Protein AF-A0AAV2CUD6-F1 (afdb_monomer_lite)

Foldseek 3Di:
DPDDPPCLPVLQVVCVVVVQPDSVCSVVVVVCVPPVDLQVDAEDEDRVLVVSQVRYDPPHEHEYEDCDDDDDDPSYDYDNDDPVDPCVVVVVCVVVVHD

Organism: NCBI:txid586398

Structure (mmCIF, N/CA/C/O backbone):
data_AF-A0AAV2CUD6-F1
#
_entry.id   AF-A0AAV2CUD6-F1
#
loop_
_atom_site.group_PDB
_atom_site.id
_atom_site.type_symbol
_atom_site.label_atom_id
_atom_site.label_alt_id
_atom_site.label_comp_id
_atom_site.label_asym_id
_atom_site.label_entity_id
_atom_site.label_seq_id
_atom_site.pdbx_PDB_ins_code
_atom_site.Cartn_x
_atom_site.C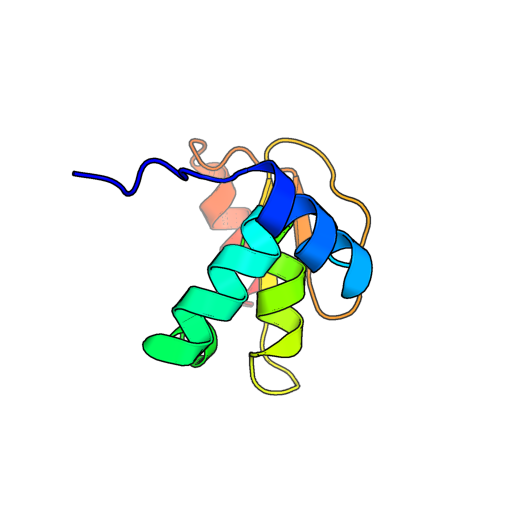artn_y
_atom_site.Cartn_z
_atom_site.occupancy
_atom_site.B_iso_or_equiv
_atom_site.auth_seq_id
_atom_site.auth_comp_id
_atom_site.auth_asym_id
_atom_site.auth_atom_id
_atom_site.pdbx_PDB_model_num
ATOM 1 N N . MET A 1 1 ? 20.479 3.981 9.009 1.00 35.69 1 MET A N 1
ATOM 2 C CA . MET A 1 1 ? 21.080 3.709 7.685 1.00 35.69 1 MET A CA 1
ATOM 3 C C . MET A 1 1 ? 20.024 3.056 6.799 1.00 35.69 1 MET A C 1
ATOM 5 O O . MET A 1 1 ? 19.880 1.843 6.792 1.00 35.69 1 MET A O 1
ATOM 9 N N . ILE A 1 2 ? 19.188 3.879 6.161 1.00 40.97 2 ILE A N 1
ATOM 10 C CA . ILE A 1 2 ? 18.116 3.430 5.262 1.00 40.97 2 ILE A CA 1
ATOM 11 C C . ILE A 1 2 ? 18.783 3.024 3.945 1.00 40.97 2 ILE A C 1
ATOM 13 O O . ILE A 1 2 ? 19.616 3.767 3.432 1.00 40.97 2 ILE A O 1
ATOM 17 N N . PHE A 1 3 ? 18.465 1.829 3.443 1.00 46.25 3 PHE A N 1
ATOM 18 C CA . PHE A 1 3 ? 18.995 1.264 2.202 1.00 46.25 3 PHE A CA 1
ATOM 19 C C . PHE A 1 3 ? 18.889 2.265 1.038 1.00 46.25 3 PHE A C 1
ATOM 21 O O . PHE A 1 3 ? 17.818 2.451 0.459 1.00 46.25 3 PHE A O 1
ATOM 28 N N . LEU A 1 4 ? 20.015 2.880 0.671 1.00 51.34 4 LEU A N 1
ATOM 29 C CA . LEU A 1 4 ? 20.167 3.550 -0.614 1.00 51.34 4 LEU A CA 1
ATOM 30 C C . LEU A 1 4 ? 20.111 2.476 -1.702 1.00 51.34 4 LEU A C 1
ATOM 32 O O . LEU A 1 4 ? 20.970 1.600 -1.801 1.00 51.34 4 LEU A O 1
ATOM 36 N N . ASP A 1 5 ? 19.035 2.532 -2.474 1.00 57.66 5 ASP A N 1
ATOM 37 C CA . ASP A 1 5 ? 18.752 1.683 -3.619 1.00 57.66 5 ASP A CA 1
ATOM 38 C C . ASP A 1 5 ? 19.862 1.822 -4.672 1.00 57.66 5 ASP A C 1
ATOM 40 O O . ASP A 1 5 ? 19.861 2.765 -5.460 1.00 57.66 5 ASP A O 1
ATOM 44 N N . LYS A 1 6 ? 20.835 0.903 -4.676 1.00 61.69 6 LYS A N 1
ATOM 45 C CA . LYS A 1 6 ? 21.976 0.954 -5.606 1.00 61.69 6 LYS A CA 1
ATOM 46 C C . LYS A 1 6 ? 21.584 0.720 -7.076 1.00 61.69 6 LYS A C 1
ATOM 48 O O . LYS A 1 6 ? 22.400 0.993 -7.949 1.00 61.69 6 LYS A O 1
ATOM 53 N N . HIS A 1 7 ? 20.358 0.262 -7.381 1.00 67.38 7 HIS A N 1
ATOM 54 C CA . HIS A 1 7 ? 19.932 -0.055 -8.756 1.00 67.38 7 HIS A CA 1
ATOM 55 C C . HIS A 1 7 ? 18.450 0.276 -9.037 1.00 67.38 7 HIS A C 1
ATOM 57 O O . HIS A 1 7 ? 17.654 -0.620 -9.334 1.00 67.38 7 HIS A O 1
ATOM 63 N N . PRO A 1 8 ? 18.069 1.566 -9.061 1.00 66.31 8 PRO A N 1
ATOM 64 C CA . PRO A 1 8 ? 16.682 1.994 -9.270 1.00 66.31 8 PRO A CA 1
ATOM 65 C C . PRO A 1 8 ? 16.068 1.525 -10.601 1.00 66.31 8 PRO A C 1
ATOM 67 O O . PRO A 1 8 ? 14.852 1.344 -10.681 1.00 66.31 8 PRO A O 1
ATOM 70 N N 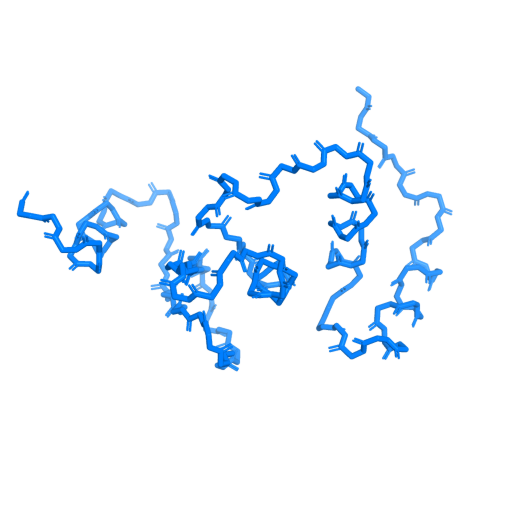. LYS A 1 9 ? 16.892 1.320 -11.640 1.00 77.56 9 LYS A N 1
ATOM 71 C CA . LYS A 1 9 ? 16.456 0.835 -12.962 1.00 77.56 9 LYS A CA 1
ATOM 72 C C . LYS A 1 9 ? 16.006 -0.629 -12.931 1.00 77.56 9 LYS A C 1
ATOM 74 O O . LYS A 1 9 ? 15.027 -0.978 -13.578 1.00 77.56 9 LYS A O 1
ATOM 79 N N . LYS A 1 10 ? 16.670 -1.471 -12.130 1.00 84.12 10 LYS A N 1
ATOM 80 C CA . LYS A 1 10 ? 16.352 -2.903 -12.023 1.00 84.12 10 LYS A CA 1
ATOM 81 C C . LYS A 1 10 ? 14.939 -3.118 -11.482 1.00 84.12 10 LYS A C 1
ATOM 83 O O . LYS A 1 10 ? 14.162 -3.867 -12.058 1.00 84.12 10 LYS A O 1
ATOM 88 N N . TYR A 1 11 ? 14.588 -2.421 -10.403 1.00 83.19 11 TYR A N 1
ATOM 89 C CA . TYR A 1 11 ? 13.266 -2.551 -9.785 1.00 83.19 11 TYR A CA 1
ATOM 90 C C . TYR A 1 11 ? 12.149 -1.903 -10.594 1.00 83.19 11 TYR A C 1
ATOM 92 O O . TYR A 1 11 ? 10.997 -2.298 -10.460 1.00 83.19 11 TYR A O 1
ATOM 100 N N . TYR A 1 12 ? 12.478 -0.922 -11.434 1.00 85.31 12 TYR A N 1
ATOM 101 C CA . TYR A 1 12 ? 11.524 -0.387 -12.395 1.00 85.31 12 TYR A CA 1
ATOM 102 C C . TYR A 1 12 ? 11.158 -1.427 -13.464 1.00 85.31 12 TYR A C 1
ATOM 104 O O . TYR A 1 12 ? 9.972 -1.631 -13.702 1.00 85.31 12 TYR A O 1
ATOM 112 N N . HIS A 1 13 ? 12.143 -2.122 -14.050 1.00 88.81 13 HIS A N 1
ATOM 113 C CA . HIS A 1 13 ? 11.875 -3.183 -15.031 1.00 88.81 13 HIS A CA 1
ATOM 114 C C . HIS A 1 13 ? 11.100 -4.348 -14.416 1.00 88.81 13 HIS A C 1
ATOM 116 O O . HIS A 1 13 ? 10.063 -4.715 -14.948 1.00 88.81 13 HIS A O 1
ATOM 122 N N . LEU A 1 14 ? 11.515 -4.833 -13.242 1.00 89.00 14 LEU A N 1
ATOM 123 C CA . LEU A 1 14 ? 10.798 -5.909 -12.548 1.00 89.00 14 LEU A CA 1
ATOM 124 C C . LEU A 1 14 ? 9.358 -5.509 -12.194 1.00 89.00 14 LEU A C 1
ATOM 126 O O . LEU A 1 14 ? 8.437 -6.298 -12.353 1.00 89.00 14 LEU A O 1
ATOM 130 N N . ALA A 1 15 ? 9.126 -4.267 -11.757 1.00 89.31 15 ALA A N 1
ATOM 131 C CA . ALA A 1 15 ? 7.765 -3.793 -11.522 1.00 89.31 15 ALA A CA 1
ATOM 132 C C . ALA A 1 15 ? 6.928 -3.783 -12.809 1.00 89.31 15 ALA A C 1
ATOM 134 O O . ALA A 1 15 ? 5.783 -4.213 -12.781 1.00 89.31 15 ALA A O 1
ATOM 135 N N . LYS A 1 16 ? 7.501 -3.326 -13.928 1.00 88.75 16 LYS A N 1
ATOM 136 C CA . LYS A 1 16 ? 6.837 -3.313 -15.237 1.00 88.75 16 LYS A CA 1
ATOM 137 C C . LYS A 1 16 ? 6.517 -4.718 -15.752 1.00 88.75 16 LYS A C 1
ATOM 139 O O . LYS A 1 16 ? 5.415 -4.918 -16.234 1.00 88.75 16 LYS A O 1
ATOM 144 N N . GLU A 1 17 ? 7.445 -5.665 -15.629 1.00 92.81 17 GLU A N 1
ATOM 145 C CA . GLU A 1 17 ? 7.258 -7.070 -16.032 1.00 92.81 17 GLU A CA 1
ATOM 146 C C . GLU A 1 17 ? 6.126 -7.765 -15.262 1.00 92.81 17 GLU A C 1
ATOM 148 O O . GLU A 1 17 ? 5.488 -8.671 -15.786 1.00 92.81 17 GLU A O 1
ATOM 153 N N . HIS A 1 18 ? 5.866 -7.323 -14.031 1.00 88.44 18 HIS A N 1
ATOM 154 C CA . HIS A 1 18 ? 4.804 -7.836 -13.165 1.00 88.44 18 HIS A CA 1
ATOM 155 C C . HIS A 1 18 ? 3.565 -6.920 -13.102 1.00 88.44 18 HIS A C 1
ATOM 157 O O . HIS A 1 18 ? 2.763 -7.046 -12.181 1.00 88.44 18 HIS A O 1
ATOM 163 N N . ASP A 1 19 ? 3.416 -5.969 -14.034 1.00 89.75 19 ASP A N 1
ATOM 164 C CA . ASP A 1 19 ? 2.284 -5.028 -14.108 1.00 89.75 19 ASP A CA 1
ATOM 165 C C . ASP A 1 19 ? 2.032 -4.190 -12.831 1.00 89.75 19 ASP A C 1
ATOM 167 O O . ASP A 1 19 ? 0.932 -3.692 -12.547 1.00 89.75 19 ASP A O 1
ATOM 171 N N . TYR A 1 20 ? 3.088 -3.943 -12.057 1.00 90.88 20 TYR A N 1
ATOM 172 C CA . TYR A 1 20 ? 3.042 -3.030 -10.926 1.00 90.88 20 TYR A CA 1
ATOM 173 C C . TYR A 1 20 ? 3.183 -1.571 -11.372 1.00 90.88 20 TYR A C 1
ATOM 175 O O . TYR A 1 20 ? 4.078 -1.188 -12.128 1.00 90.88 20 TYR A O 1
ATOM 183 N N . ARG A 1 21 ? 2.341 -0.702 -10.800 1.00 88.56 21 ARG A N 1
ATOM 184 C CA . ARG A 1 21 ? 2.303 0.745 -11.074 1.00 88.56 21 ARG A CA 1
ATOM 185 C C . ARG A 1 21 ? 3.558 1.479 -10.598 1.00 88.56 21 ARG A C 1
ATOM 187 O O . ARG A 1 21 ? 3.779 2.621 -10.992 1.00 88.56 21 ARG A O 1
ATOM 194 N N . SER A 1 22 ? 4.378 0.869 -9.735 1.00 88.81 22 SER A N 1
ATOM 195 C CA . SER A 1 22 ? 5.588 1.502 -9.206 1.00 88.81 22 SER A CA 1
ATOM 196 C C . SER A 1 22 ? 6.697 0.505 -8.864 1.00 88.81 22 SER A C 1
ATOM 198 O O . SER A 1 22 ? 6.447 -0.604 -8.397 1.00 88.81 22 SER A O 1
ATOM 200 N N . ARG A 1 23 ? 7.956 0.954 -8.943 1.00 88.69 23 ARG A N 1
ATOM 201 C CA . ARG A 1 23 ? 9.119 0.208 -8.416 1.00 88.69 23 ARG A CA 1
ATOM 202 C C . ARG A 1 23 ? 9.051 -0.048 -6.904 1.00 88.69 23 ARG A C 1
ATOM 204 O O . ARG A 1 23 ? 9.710 -0.952 -6.399 1.00 88.69 23 ARG A O 1
ATOM 211 N N . ALA A 1 24 ? 8.296 0.773 -6.168 1.00 88.62 24 ALA A N 1
ATOM 212 C CA . ALA A 1 24 ? 8.135 0.623 -4.726 1.00 88.62 24 ALA A CA 1
ATOM 213 C C . ALA A 1 24 ? 7.290 -0.613 -4.383 1.00 88.62 24 ALA A C 1
ATOM 215 O O . ALA A 1 24 ? 7.543 -1.240 -3.358 1.00 88.62 24 ALA A O 1
ATOM 216 N N . SER A 1 25 ? 6.360 -0.993 -5.264 1.00 90.25 25 SER A N 1
ATOM 217 C CA . SER A 1 25 ? 5.578 -2.229 -5.174 1.00 90.25 25 SER A CA 1
ATOM 218 C C . SER A 1 25 ? 6.501 -3.446 -5.166 1.00 90.25 25 SER A C 1
ATOM 220 O O . SER A 1 25 ? 6.440 -4.266 -4.257 1.00 90.25 25 SER A O 1
ATOM 222 N N . TRP A 1 26 ? 7.458 -3.510 -6.096 1.00 89.50 26 TRP A N 1
ATOM 223 C CA . TRP A 1 26 ? 8.397 -4.631 -6.153 1.00 89.50 26 TRP A CA 1
ATOM 224 C C . TRP A 1 26 ? 9.259 -4.759 -4.890 1.00 89.50 26 TRP A C 1
ATOM 226 O O . TRP A 1 26 ? 9.460 -5.853 -4.367 1.00 89.50 26 TRP A O 1
ATOM 236 N N . LYS A 1 27 ? 9.725 -3.634 -4.337 1.00 87.12 27 LYS A N 1
ATOM 237 C CA . LYS A 1 27 ? 10.446 -3.645 -3.054 1.00 87.12 27 LYS A CA 1
ATOM 238 C C . LYS A 1 27 ? 9.578 -4.182 -1.920 1.00 87.12 27 LYS A C 1
ATOM 240 O O . LYS A 1 27 ? 10.078 -4.916 -1.072 1.00 87.12 27 LYS A O 1
ATOM 245 N N . LEU A 1 28 ? 8.292 -3.837 -1.908 1.00 89.12 28 LEU A N 1
ATOM 246 C CA . LEU A 1 28 ? 7.357 -4.338 -0.908 1.00 89.12 28 LEU A CA 1
ATOM 247 C C . LEU A 1 28 ? 7.136 -5.851 -1.048 1.00 89.12 28 LEU A C 1
ATOM 249 O O . LEU A 1 28 ? 7.165 -6.547 -0.039 1.00 89.12 28 LEU A O 1
ATOM 253 N N . VAL A 1 29 ? 7.024 -6.371 -2.277 1.00 89.56 29 VAL A N 1
ATOM 254 C CA . VAL A 1 29 ? 6.987 -7.823 -2.545 1.00 89.56 29 VAL A CA 1
ATOM 255 C C . VAL A 1 29 ? 8.228 -8.510 -1.971 1.00 89.56 29 VAL A C 1
ATOM 257 O O . VAL A 1 29 ? 8.112 -9.528 -1.291 1.00 89.56 29 VAL A O 1
ATOM 260 N N . GLN A 1 30 ? 9.418 -7.942 -2.192 1.00 89.81 30 GLN A N 1
ATOM 261 C CA . GLN A 1 30 ? 10.663 -8.492 -1.651 1.00 89.81 30 GLN A CA 1
ATOM 262 C C . GLN A 1 30 ? 10.678 -8.483 -0.116 1.00 89.81 30 GLN A C 1
ATOM 264 O O . GLN A 1 30 ? 11.042 -9.487 0.498 1.00 89.81 30 GLN A O 1
ATOM 269 N N . LEU A 1 31 ? 10.257 -7.383 0.513 1.00 89.31 31 LEU A N 1
ATOM 270 C CA . LEU A 1 31 ? 10.171 -7.294 1.971 1.00 89.31 31 LEU A CA 1
ATOM 271 C C . LEU A 1 31 ? 9.177 -8.308 2.541 1.00 89.31 31 LEU A C 1
ATOM 273 O O . LEU A 1 31 ? 9.524 -9.036 3.467 1.00 89.31 31 LEU A O 1
ATOM 277 N N . ASP A 1 32 ? 7.976 -8.409 1.977 1.00 89.19 32 ASP A N 1
ATOM 278 C CA . ASP A 1 32 ? 6.973 -9.358 2.458 1.00 89.19 32 ASP A CA 1
ATOM 279 C C . ASP A 1 32 ? 7.409 -10.812 2.232 1.00 89.19 32 ASP A C 1
ATOM 281 O O . ASP A 1 32 ? 7.195 -11.665 3.090 1.00 89.19 32 ASP A O 1
ATOM 285 N N . SER A 1 33 ? 8.133 -11.101 1.144 1.00 89.06 33 SER A N 1
ATOM 286 C CA . SER A 1 33 ? 8.699 -12.437 0.921 1.00 89.06 33 SER A CA 1
ATOM 287 C C . SER A 1 33 ? 9.640 -12.876 2.050 1.00 89.06 33 SER A C 1
ATOM 289 O O . SER A 1 33 ? 9.639 -14.054 2.408 1.00 89.06 33 SER A O 1
ATOM 291 N N . LYS A 1 34 ? 10.380 -11.926 2.641 1.00 90.06 34 LYS A N 1
ATOM 292 C CA . LYS A 1 34 ? 11.344 -12.161 3.722 1.00 90.06 34 LYS A CA 1
ATOM 293 C C . LYS A 1 34 ? 10.718 -12.118 5.115 1.00 90.06 34 LYS A C 1
ATOM 295 O O . LYS A 1 34 ? 11.123 -12.892 5.974 1.00 90.06 34 LYS A O 1
ATOM 300 N N . PHE A 1 35 ? 9.791 -11.195 5.348 1.00 89.06 35 PHE A N 1
ATOM 301 C CA . PHE A 1 35 ? 9.318 -10.874 6.696 1.00 89.06 35 PHE A CA 1
ATOM 302 C C . PHE A 1 35 ? 7.880 -11.291 6.972 1.00 89.06 35 PHE A C 1
ATOM 304 O O . PHE A 1 35 ? 7.525 -11.308 8.142 1.00 89.06 35 PHE A O 1
ATOM 311 N N . LYS A 1 36 ? 7.087 -11.618 5.936 1.00 85.50 36 LYS A N 1
ATOM 312 C CA . LYS A 1 36 ? 5.686 -12.054 6.040 1.00 85.50 36 LYS A CA 1
ATOM 313 C C . LYS A 1 36 ? 4.927 -11.156 7.022 1.00 85.50 36 LYS A C 1
ATOM 315 O O . LYS A 1 36 ? 4.731 -11.504 8.177 1.00 85.50 36 LYS A O 1
ATOM 320 N N . PHE A 1 37 ? 4.601 -9.936 6.608 1.00 83.56 37 PHE A N 1
ATOM 321 C CA . PHE A 1 37 ? 3.980 -8.950 7.509 1.00 83.56 37 PHE A CA 1
ATOM 322 C C . PHE A 1 37 ? 2.729 -8.308 6.920 1.00 83.56 37 PHE A C 1
ATOM 324 O O . PHE A 1 37 ? 1.938 -7.704 7.653 1.00 83.56 37 PHE A O 1
ATOM 331 N N . LEU A 1 38 ? 2.512 -8.449 5.608 1.00 82.25 38 LEU A N 1
ATOM 332 C CA . LEU A 1 38 ? 1.367 -7.830 4.955 1.00 82.25 38 LEU A CA 1
ATOM 333 C C . LEU A 1 38 ? 0.034 -8.430 5.398 1.00 82.25 38 LEU A C 1
ATOM 335 O O . LEU A 1 38 ? -0.958 -7.709 5.410 1.00 82.25 38 LEU A O 1
ATOM 339 N N . HIS A 1 39 ? 0.007 -9.677 5.873 1.00 73.88 39 HIS A N 1
ATOM 340 C CA . HIS A 1 39 ? -1.210 -10.311 6.397 1.00 73.88 39 HIS A CA 1
ATOM 341 C C . HIS A 1 39 ? -1.819 -9.601 7.616 1.00 73.88 39 HIS A C 1
ATOM 343 O O . HIS A 1 39 ? -3.015 -9.728 7.858 1.00 73.88 39 HIS A O 1
ATOM 349 N N . SER A 1 40 ? -1.031 -8.832 8.372 1.00 69.06 40 SER A N 1
ATOM 350 C CA . SER A 1 40 ? -1.531 -7.982 9.466 1.00 69.06 40 SER A CA 1
ATOM 351 C C . SER A 1 40 ? -1.703 -6.511 9.071 1.00 69.06 40 SER A C 1
ATOM 353 O O . SER A 1 40 ? -2.204 -5.713 9.863 1.00 69.06 40 SER A O 1
ATOM 355 N N . SER A 1 41 ? -1.282 -6.128 7.864 1.00 67.50 41 SER A N 1
ATOM 356 C CA . SER A 1 41 ? -1.339 -4.746 7.391 1.00 67.50 41 SER A CA 1
ATOM 357 C C . SER A 1 41 ? -2.683 -4.450 6.722 1.00 67.50 41 SER A C 1
ATOM 359 O O . SER A 1 41 ? -3.225 -5.281 6.001 1.00 67.50 41 SER A O 1
ATOM 361 N N . ARG A 1 42 ? -3.235 -3.262 6.978 1.00 66.94 42 ARG A N 1
ATOM 362 C CA . ARG A 1 42 ? -4.563 -2.849 6.480 1.00 66.94 42 ARG A CA 1
ATOM 363 C C . ARG A 1 42 ? -4.531 -1.586 5.619 1.00 66.94 42 ARG A C 1
ATOM 365 O O . ARG A 1 42 ? -5.557 -1.200 5.065 1.00 66.94 42 ARG A O 1
ATOM 372 N N . ALA A 1 43 ? -3.370 -0.937 5.527 1.00 68.81 43 ALA A N 1
ATOM 373 C CA . ALA A 1 43 ? -3.204 0.302 4.785 1.00 68.81 43 ALA A CA 1
ATOM 374 C C . ALA A 1 43 ? -1.897 0.307 3.992 1.00 68.81 43 ALA A C 1
ATOM 376 O O . ALA A 1 43 ? -0.840 -0.021 4.535 1.00 68.81 43 ALA A O 1
ATOM 377 N N . ALA A 1 44 ? -1.977 0.686 2.719 1.00 75.19 44 ALA A N 1
ATOM 378 C CA . ALA A 1 44 ? -0.841 0.685 1.808 1.00 75.19 44 ALA A CA 1
ATOM 379 C C . ALA A 1 44 ? -0.999 1.809 0.768 1.00 75.19 44 ALA A C 1
ATOM 381 O O . ALA A 1 44 ? -1.917 1.720 -0.046 1.00 75.19 44 ALA A O 1
ATOM 382 N N . PRO A 1 45 ? -0.136 2.845 0.777 1.00 74.62 45 PRO A N 1
ATOM 383 C CA . PRO A 1 45 ? -0.307 4.000 -0.093 1.00 74.62 45 PRO A CA 1
ATOM 384 C C . PRO A 1 45 ? 0.104 3.723 -1.546 1.00 74.62 45 PRO A C 1
ATOM 386 O O . PRO A 1 45 ? 1.131 3.080 -1.808 1.00 74.62 45 PRO A O 1
ATOM 389 N N . GLY A 1 46 ? -0.661 4.245 -2.502 1.00 79.69 46 GLY A N 1
ATOM 390 C CA . GLY A 1 46 ? -0.286 4.282 -3.915 1.00 79.69 46 GLY A CA 1
ATOM 391 C C . GLY A 1 46 ? 0.053 2.906 -4.493 1.00 79.69 46 GLY A C 1
ATOM 392 O O . GLY A 1 46 ? -0.764 1.987 -4.517 1.00 79.69 46 GLY A O 1
ATOM 393 N N . GLY A 1 47 ? 1.284 2.738 -4.988 1.00 80.50 47 GLY A N 1
ATOM 394 C CA . GLY A 1 47 ? 1.726 1.481 -5.605 1.00 80.50 47 GLY A CA 1
ATOM 395 C C . GLY A 1 47 ? 1.785 0.287 -4.644 1.00 80.50 47 GLY A C 1
ATOM 396 O O . GLY A 1 47 ? 1.746 -0.859 -5.094 1.00 80.50 47 GLY A O 1
ATOM 397 N N . TRP A 1 48 ? 1.865 0.517 -3.331 1.00 89.25 48 TRP A N 1
ATOM 398 C CA . TRP A 1 48 ? 1.868 -0.563 -2.339 1.00 89.25 48 TRP A CA 1
ATOM 399 C C . TRP A 1 48 ? 0.496 -1.225 -2.204 1.00 89.25 48 TRP A C 1
ATOM 401 O O . TRP A 1 48 ? 0.423 -2.398 -1.848 1.00 89.25 48 TRP A O 1
ATOM 411 N N . MET A 1 49 ? -0.572 -0.507 -2.559 1.00 90.31 49 MET A N 1
ATOM 412 C CA . MET A 1 49 ? -1.943 -1.007 -2.532 1.00 90.31 49 MET A CA 1
ATOM 413 C C . MET A 1 49 ? -2.121 -2.258 -3.407 1.00 90.31 49 MET A C 1
ATOM 415 O O . MET A 1 49 ? -2.801 -3.188 -2.987 1.00 90.31 49 MET A O 1
ATOM 419 N N . GLN A 1 50 ? -1.466 -2.329 -4.576 1.00 90.38 50 GLN A N 1
ATOM 420 C CA . GLN A 1 50 ? -1.502 -3.525 -5.438 1.00 90.38 50 GLN A CA 1
ATOM 421 C C . GLN A 1 50 ? -0.965 -4.759 -4.720 1.00 90.38 50 GLN A C 1
ATOM 423 O O . GLN A 1 50 ? -1.614 -5.798 -4.686 1.00 90.38 50 GLN A O 1
ATOM 428 N N . VAL A 1 51 ? 0.192 -4.609 -4.079 1.00 91.50 51 VAL A N 1
ATOM 429 C CA . VAL A 1 51 ? 0.827 -5.704 -3.344 1.00 91.50 51 VAL A CA 1
ATOM 430 C C . VAL A 1 51 ? -0.022 -6.100 -2.141 1.00 91.50 51 VAL A C 1
ATOM 432 O O . VAL A 1 51 ? -0.163 -7.283 -1.860 1.00 91.50 51 VAL A O 1
ATOM 435 N N . ALA A 1 52 ? -0.615 -5.129 -1.442 1.00 90.62 52 ALA A N 1
ATOM 436 C CA . ALA A 1 52 ? -1.501 -5.415 -0.322 1.00 90.62 52 ALA A CA 1
ATOM 437 C C . ALA A 1 52 ? -2.701 -6.264 -0.767 1.00 90.62 52 ALA A C 1
ATOM 439 O O . ALA A 1 52 ? -2.907 -7.327 -0.192 1.00 90.62 52 ALA A O 1
ATOM 440 N N . VAL A 1 53 ? -3.421 -5.864 -1.823 1.00 90.31 53 VAL A N 1
ATOM 441 C CA . VAL A 1 53 ? -4.570 -6.621 -2.365 1.00 90.31 53 VAL A CA 1
ATOM 442 C C . VAL A 1 53 ? -4.200 -8.059 -2.731 1.00 90.31 53 VAL A C 1
ATOM 444 O O . VAL A 1 53 ? -4.979 -8.970 -2.475 1.00 90.31 53 VAL A O 1
ATOM 447 N N . GLU A 1 54 ? -3.016 -8.279 -3.302 1.00 89.44 54 GLU A N 1
ATOM 448 C CA . GLU A 1 54 ? -2.555 -9.613 -3.707 1.00 89.44 54 GLU A CA 1
ATOM 449 C C . GLU A 1 54 ? -2.139 -10.517 -2.538 1.00 89.44 54 GLU A C 1
ATOM 451 O O . GLU A 1 54 ? -2.127 -11.740 -2.683 1.00 89.44 54 GLU A O 1
ATOM 456 N N . LYS A 1 55 ? -1.721 -9.938 -1.406 1.00 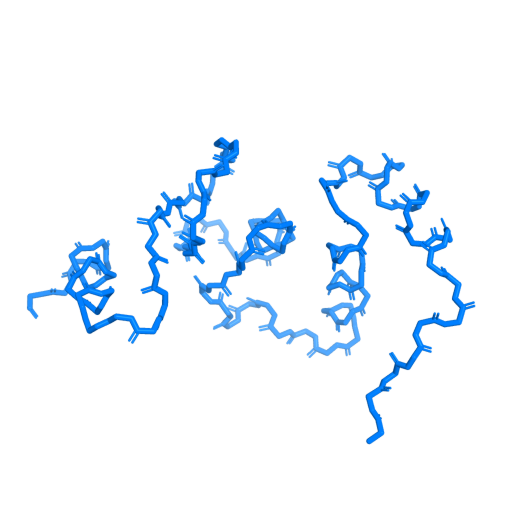88.50 55 LYS A N 1
ATOM 457 C CA . LYS A 1 55 ? -1.086 -10.680 -0.303 1.00 88.50 55 LYS A CA 1
ATOM 458 C C . LYS A 1 55 ? -1.985 -10.875 0.909 1.00 88.50 55 LYS A C 1
ATOM 460 O O . LYS A 1 55 ? -1.756 -11.812 1.674 1.00 88.50 55 LYS A O 1
ATOM 465 N N . VAL A 1 56 ? -2.970 -10.006 1.120 1.00 88.31 56 VAL A N 1
ATOM 466 C CA . VAL A 1 56 ? -3.917 -10.165 2.229 1.00 88.31 56 VAL A CA 1
ATOM 467 C C . VAL A 1 56 ? -4.944 -11.265 1.923 1.00 88.31 56 VAL A C 1
ATOM 469 O O . VAL A 1 56 ? -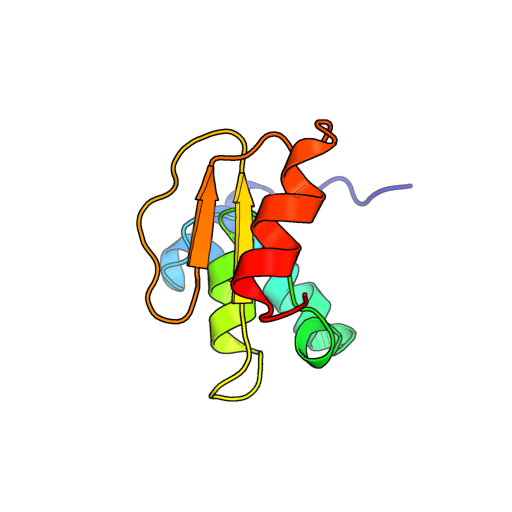5.236 -11.529 0.756 1.00 88.31 56 VAL A O 1
ATOM 472 N N . PRO A 1 57 ? -5.535 -11.908 2.947 1.00 88.19 57 PRO A N 1
ATOM 473 C CA . PRO A 1 57 ? -6.621 -12.862 2.739 1.00 88.19 57 PRO A CA 1
ATOM 474 C C . PRO A 1 57 ? -7.808 -12.250 1.984 1.00 88.19 57 PRO A C 1
ATOM 476 O O . PRO A 1 57 ? -8.144 -11.079 2.184 1.00 88.19 57 PRO A O 1
ATOM 479 N N . VAL A 1 58 ? -8.491 -13.058 1.170 1.00 87.00 58 VAL A N 1
ATOM 480 C CA . VAL A 1 58 ? -9.711 -12.644 0.457 1.00 87.00 58 VAL A CA 1
ATOM 481 C C . VAL A 1 58 ? -10.755 -12.125 1.450 1.00 87.00 58 VAL A C 1
ATOM 483 O O . VAL A 1 58 ? -10.963 -12.709 2.510 1.00 87.00 58 VAL A O 1
ATOM 486 N N . GLY A 1 59 ? -11.402 -11.009 1.109 1.00 85.69 59 GLY A N 1
ATOM 487 C CA . GLY A 1 59 ? -12.371 -10.335 1.979 1.00 85.69 59 GLY A CA 1
ATOM 488 C C . GLY A 1 59 ? -11.750 -9.370 2.994 1.00 85.69 59 GLY A C 1
ATOM 489 O O . GLY A 1 59 ? -12.485 -8.662 3.681 1.00 85.69 59 GLY A O 1
ATOM 490 N N . SER A 1 60 ? -10.418 -9.284 3.076 1.00 87.81 60 SER A N 1
ATOM 491 C CA . SER A 1 60 ? -9.754 -8.259 3.887 1.00 87.81 60 SER A CA 1
ATOM 492 C C . SER A 1 60 ? -10.025 -6.858 3.341 1.00 87.81 60 SER A C 1
ATOM 494 O O . SER A 1 60 ? -10.018 -6.627 2.132 1.00 87.81 60 SER A O 1
ATOM 496 N N . LEU A 1 61 ? -10.199 -5.897 4.248 1.00 87.94 61 LEU A N 1
ATOM 497 C CA . LEU A 1 61 ? -10.260 -4.483 3.895 1.00 87.94 61 LEU A CA 1
ATOM 498 C C . LEU A 1 61 ? -8.850 -3.958 3.600 1.00 87.94 61 LEU A C 1
ATOM 500 O O . LEU A 1 61 ? -8.011 -3.904 4.501 1.00 87.94 61 LEU A O 1
ATOM 504 N N . VAL A 1 62 ? -8.626 -3.515 2.363 1.00 90.19 62 VAL A N 1
ATOM 505 C CA . VAL A 1 62 ? -7.429 -2.767 1.959 1.00 90.19 62 VAL A CA 1
ATOM 506 C C . VAL A 1 62 ? -7.810 -1.314 1.728 1.00 90.19 62 VAL A C 1
ATOM 508 O O . VAL A 1 62 ? -8.660 -1.018 0.883 1.00 90.19 62 VAL A O 1
ATOM 511 N N . LEU A 1 63 ? -7.177 -0.416 2.483 1.00 90.12 63 LEU A N 1
ATOM 512 C CA . LEU A 1 63 ? -7.424 1.016 2.397 1.00 90.12 63 LEU A CA 1
ATOM 513 C C . LEU A 1 63 ? -6.169 1.788 1.984 1.00 90.12 63 LEU A C 1
ATOM 515 O O . LEU A 1 63 ? -5.090 1.613 2.546 1.00 90.12 63 LEU A O 1
ATOM 519 N N . ASP A 1 64 ? -6.336 2.691 1.036 1.00 89.31 64 ASP A N 1
ATOM 520 C CA . ASP A 1 64 ? -5.325 3.636 0.589 1.00 89.31 64 ASP A CA 1
ATOM 521 C C . ASP A 1 64 ? -5.754 5.061 0.960 1.00 89.31 64 ASP A C 1
ATOM 523 O O . ASP A 1 64 ? -6.926 5.427 0.842 1.00 89.31 64 ASP A O 1
ATOM 527 N N . LEU A 1 65 ? -4.802 5.841 1.471 1.00 89.25 65 LEU A N 1
ATOM 528 C CA . LEU A 1 65 ? -4.967 7.263 1.749 1.00 89.25 65 LEU A CA 1
ATOM 529 C C . LEU A 1 65 ? -3.828 7.995 1.056 1.00 89.25 65 LEU A C 1
ATOM 531 O O . LEU A 1 65 ? -2.670 7.825 1.447 1.00 89.25 65 LEU A O 1
ATOM 535 N N . ASP A 1 66 ? -4.169 8.823 0.081 1.00 88.44 66 ASP A N 1
ATOM 536 C CA . ASP A 1 66 ? -3.198 9.595 -0.687 1.00 88.44 66 ASP A CA 1
ATOM 537 C C . ASP A 1 66 ? -3.662 11.047 -0.832 1.00 88.44 66 ASP A C 1
ATOM 539 O O . ASP A 1 66 ? -4.849 11.351 -0.758 1.00 88.44 66 ASP A O 1
ATOM 543 N N . LEU A 1 67 ? -2.717 11.964 -1.016 1.00 89.38 67 LEU A N 1
ATOM 544 C CA . LEU A 1 67 ? -2.998 13.383 -1.223 1.00 89.38 67 LEU A CA 1
ATOM 545 C C . LEU A 1 67 ? -3.645 13.654 -2.580 1.00 89.38 67 LEU A C 1
ATOM 547 O O . LEU A 1 67 ? -4.312 14.671 -2.740 1.00 89.38 67 LEU A O 1
ATOM 551 N N . VAL A 1 68 ? -3.419 12.773 -3.554 1.00 89.31 68 VAL A N 1
ATOM 552 C CA . VAL A 1 68 ? -3.922 12.917 -4.919 1.00 89.31 68 VAL A CA 1
ATOM 553 C C . VAL A 1 68 ? -4.701 11.670 -5.301 1.00 89.31 68 VAL A C 1
ATOM 555 O O . VAL A 1 68 ? -4.328 10.553 -4.946 1.00 89.31 68 VAL A O 1
ATOM 558 N N . ARG A 1 69 ? -5.768 11.843 -6.082 1.00 88.12 69 ARG A N 1
ATOM 559 C CA . ARG A 1 69 ? -6.520 10.731 -6.656 1.00 88.12 69 ARG A CA 1
ATOM 560 C C . ARG A 1 69 ? -5.623 9.741 -7.403 1.00 88.12 69 ARG A C 1
ATOM 562 O O . ARG A 1 69 ? -4.964 10.085 -8.384 1.00 88.12 69 ARG A O 1
ATOM 569 N N . ILE A 1 70 ? -5.704 8.475 -7.005 1.00 87.50 70 ILE A N 1
ATOM 570 C CA . ILE A 1 70 ? -5.064 7.356 -7.698 1.00 87.50 70 ILE A CA 1
ATOM 571 C C . ILE A 1 70 ? -6.091 6.643 -8.584 1.00 87.50 70 ILE A C 1
ATOM 573 O O . ILE A 1 70 ? -7.294 6.627 -8.309 1.00 87.50 70 ILE A O 1
ATOM 577 N N . ALA A 1 71 ? -5.616 6.033 -9.672 1.00 89.06 71 ALA A N 1
ATOM 578 C CA . ALA A 1 71 ? -6.444 5.178 -10.514 1.00 89.06 71 ALA A CA 1
ATOM 579 C C . ALA A 1 71 ? -7.097 4.058 -9.674 1.00 89.06 71 ALA A C 1
ATOM 581 O O . ALA A 1 71 ? -6.386 3.391 -8.912 1.00 89.06 71 ALA A O 1
ATOM 582 N N . PRO A 1 72 ? -8.407 3.789 -9.827 1.00 90.12 72 PRO A N 1
ATOM 583 C CA . PRO A 1 72 ? -9.080 2.736 -9.076 1.00 90.12 72 PRO A CA 1
ATOM 584 C C . PRO A 1 72 ? -8.355 1.390 -9.175 1.00 90.12 72 PRO A C 1
ATOM 586 O O . PRO A 1 72 ? -7.777 1.044 -10.211 1.00 90.12 72 PRO A O 1
ATOM 589 N N . LEU A 1 73 ? -8.372 0.626 -8.086 1.00 90.06 73 LEU A N 1
ATOM 590 C CA . LEU A 1 73 ? -7.832 -0.727 -8.027 1.00 90.06 73 LEU A CA 1
ATOM 591 C C . LEU A 1 73 ? -8.902 -1.649 -7.447 1.00 90.06 73 LEU A C 1
ATOM 593 O O . LEU A 1 73 ? -9.429 -1.397 -6.367 1.00 90.06 73 LEU A O 1
ATOM 597 N N . ARG A 1 74 ? -9.230 -2.724 -8.167 1.00 90.50 74 ARG A N 1
ATOM 598 C CA . ARG A 1 74 ? -10.177 -3.730 -7.676 1.00 90.50 74 ARG A CA 1
ATOM 599 C C . ARG A 1 74 ? -9.626 -4.370 -6.397 1.00 90.50 74 ARG A C 1
ATOM 601 O O . ARG A 1 74 ? -8.457 -4.730 -6.356 1.00 90.50 74 ARG A O 1
ATOM 608 N N . GLY A 1 75 ? -10.481 -4.537 -5.389 1.00 89.69 75 GLY A N 1
ATOM 609 C CA . GLY A 1 75 ? -10.105 -5.141 -4.105 1.00 89.69 75 GLY A CA 1
ATOM 610 C C . GLY A 1 75 ? -9.562 -4.153 -3.069 1.00 89.69 75 GLY A C 1
ATOM 611 O O . GLY A 1 75 ? -9.256 -4.572 -1.959 1.00 89.69 75 GLY A O 1
ATOM 612 N N . ALA A 1 76 ? -9.485 -2.858 -3.391 1.00 90.56 76 ALA A N 1
ATOM 613 C CA . ALA A 1 76 ? -9.105 -1.815 -2.445 1.00 90.56 76 ALA A CA 1
ATOM 614 C C . ALA A 1 76 ? -10.018 -0.588 -2.535 1.00 90.56 76 ALA A C 1
ATOM 616 O O . ALA A 1 76 ? -10.642 -0.318 -3.563 1.00 90.56 76 ALA A O 1
ATOM 617 N N . ILE A 1 77 ? -10.063 0.170 -1.443 1.00 91.06 77 ILE A N 1
ATOM 618 C CA . ILE A 1 77 ? -10.722 1.473 -1.363 1.00 91.06 77 ILE A CA 1
ATOM 619 C C . ILE A 1 77 ? -9.622 2.533 -1.281 1.00 91.06 77 ILE A C 1
ATOM 621 O O . ILE A 1 77 ? -8.762 2.453 -0.410 1.00 91.06 77 ILE A O 1
ATOM 625 N N . SER A 1 78 ? -9.652 3.526 -2.168 1.00 90.38 78 SER A N 1
ATOM 626 C CA . SER A 1 78 ? -8.727 4.666 -2.141 1.00 90.38 78 SER A CA 1
ATOM 627 C C . SER A 1 78 ? -9.476 5.928 -1.730 1.00 90.38 78 SER A C 1
ATOM 629 O O . SER A 1 78 ? -10.579 6.194 -2.219 1.00 90.38 78 SER A O 1
ATOM 631 N N . ILE A 1 79 ? -8.894 6.683 -0.801 1.00 90.25 79 ILE A N 1
ATOM 632 C CA . ILE A 1 79 ? -9.408 7.960 -0.318 1.00 90.25 79 ILE A CA 1
ATOM 633 C C . ILE A 1 79 ? -8.378 9.037 -0.638 1.00 90.25 79 ILE A C 1
ATOM 635 O O . ILE A 1 79 ? -7.246 8.979 -0.160 1.00 90.25 79 ILE A O 1
ATOM 639 N N . GLU A 1 80 ? -8.808 10.074 -1.351 1.00 91.19 80 GLU A N 1
ATOM 640 C CA . GLU A 1 80 ? -8.042 11.313 -1.419 1.00 91.19 80 GLU A CA 1
ATOM 641 C C . GLU A 1 80 ? -8.160 12.047 -0.071 1.00 91.19 80 GLU A C 1
ATOM 643 O O . GLU A 1 80 ? -9.231 12.537 0.315 1.00 91.19 80 GLU A O 1
ATOM 648 N N . GLN A 1 81 ? -7.081 12.023 0.708 1.00 89.75 81 GLN A N 1
ATOM 649 C CA . GLN A 1 81 ? -7.002 12.610 2.033 1.00 89.75 81 GLN A CA 1
ATOM 650 C C . GLN A 1 81 ? -5.555 12.897 2.434 1.00 89.75 81 GLN A C 1
ATOM 652 O O . GLN A 1 81 ? -4.691 12.023 2.437 1.00 89.75 81 GLN A O 1
ATOM 657 N N . ASP A 1 82 ? -5.339 14.102 2.951 1.00 89.06 82 ASP A N 1
ATOM 658 C CA . ASP A 1 82 ? -4.112 14.443 3.657 1.00 89.06 82 ASP A CA 1
ATOM 659 C C . ASP A 1 82 ? -4.032 13.704 5.004 1.00 89.06 82 ASP A C 1
ATOM 661 O O . ASP A 1 82 ? -4.854 13.899 5.909 1.00 89.06 82 ASP A O 1
ATOM 665 N N . ILE A 1 83 ? -3.016 12.848 5.132 1.00 85.31 83 ILE A N 1
ATOM 666 C CA . ILE A 1 83 ? -2.743 12.037 6.322 1.00 85.31 83 ILE A CA 1
ATOM 667 C C . ILE A 1 83 ? -2.271 12.859 7.529 1.00 85.31 83 ILE A C 1
ATOM 669 O O . ILE A 1 83 ? -2.213 12.331 8.639 1.00 85.31 83 ILE A O 1
ATOM 673 N N . THR A 1 84 ? -1.923 14.130 7.348 1.00 88.75 84 THR A N 1
ATOM 674 C CA . THR A 1 84 ? -1.564 15.035 8.446 1.00 88.75 84 THR A CA 1
ATOM 675 C C . THR A 1 84 ? -2.797 15.683 9.074 1.00 88.75 84 THR A C 1
ATOM 677 O O . THR A 1 84 ? -2.746 16.123 10.223 1.00 88.75 84 THR A O 1
ATOM 680 N N . LYS A 1 85 ? -3.937 15.685 8.369 1.00 90.00 85 LYS A N 1
ATOM 681 C CA . LYS A 1 85 ? -5.174 16.314 8.839 1.00 90.00 85 LYS A CA 1
ATOM 682 C C . LYS A 1 85 ? -5.945 15.413 9.807 1.00 90.00 85 LYS A C 1
ATOM 684 O O . LYS A 1 85 ? -5.978 14.190 9.638 1.00 90.00 85 LYS A O 1
ATOM 689 N N . PRO A 1 86 ? -6.612 15.989 10.821 1.00 86.62 86 PRO A N 1
ATOM 690 C CA . PRO A 1 86 ? -7.365 15.223 11.817 1.00 86.62 86 PRO A CA 1
ATOM 691 C C . PRO A 1 86 ? -8.598 14.516 11.228 1.00 86.62 86 PRO A C 1
ATOM 693 O O . PRO A 1 86 ? -8.925 13.399 11.637 1.00 86.62 86 PRO A O 1
ATOM 696 N N . GLU A 1 87 ? -9.235 15.117 10.221 1.00 86.19 87 GLU A N 1
ATOM 697 C CA . GLU A 1 87 ? -10.427 14.602 9.526 1.00 86.19 87 GLU A CA 1
ATOM 698 C C . GLU A 1 87 ? -10.244 13.205 8.904 1.00 86.19 87 GLU A C 1
ATOM 700 O O . GLU A 1 87 ? -11.216 12.460 8.750 1.00 86.19 87 GLU A O 1
ATOM 705 N N . ARG A 1 88 ? -8.995 12.783 8.646 1.00 86.00 88 ARG A N 1
ATOM 706 C CA . ARG A 1 88 ? -8.677 11.431 8.164 1.00 86.00 88 ARG A CA 1
ATOM 707 C C . ARG A 1 88 ? -9.254 10.343 9.066 1.00 86.00 88 ARG A C 1
ATOM 709 O O . ARG A 1 88 ? -9.749 9.336 8.573 1.00 86.00 88 ARG A O 1
ATOM 716 N N . ARG A 1 89 ? -9.225 10.545 10.391 1.00 85.00 89 ARG A N 1
ATOM 717 C CA . ARG A 1 89 ? -9.673 9.532 11.358 1.00 85.00 89 ARG A CA 1
ATOM 718 C C . ARG A 1 89 ? -11.169 9.280 11.231 1.00 85.00 89 ARG A C 1
ATOM 720 O O . ARG A 1 89 ? -11.589 8.133 11.320 1.00 85.00 89 ARG A O 1
ATOM 727 N N . VAL A 1 90 ? -11.946 10.333 10.985 1.00 87.19 90 VAL A N 1
ATOM 728 C CA . VAL A 1 90 ? -13.398 10.244 10.803 1.00 87.19 90 VAL A CA 1
ATOM 729 C C . VAL A 1 90 ? -13.721 9.475 9.522 1.00 87.19 90 VAL A C 1
ATOM 731 O O . VAL A 1 90 ? -14.506 8.530 9.562 1.00 87.19 90 VAL A O 1
ATOM 734 N N . LYS A 1 91 ? -13.059 9.810 8.404 1.00 86.06 91 LYS A N 1
ATOM 735 C CA . LYS A 1 91 ? -13.242 9.102 7.123 1.00 86.06 91 LYS A CA 1
ATOM 736 C C . LYS A 1 91 ? -12.886 7.616 7.230 1.00 86.06 91 LYS A C 1
ATOM 738 O O . LYS A 1 91 ? -13.675 6.774 6.811 1.00 86.06 91 LYS A O 1
ATOM 743 N N . VAL A 1 92 ? -11.738 7.292 7.832 1.00 88.00 92 VAL A N 1
ATOM 744 C CA . VAL A 1 92 ? -11.299 5.898 8.014 1.00 88.00 92 VAL A CA 1
ATOM 745 C C . VAL A 1 92 ? -12.260 5.125 8.918 1.00 88.00 92 VAL A C 1
ATOM 747 O O . VAL A 1 92 ? -12.684 4.035 8.544 1.00 88.00 92 VAL A O 1
ATOM 750 N N . LYS A 1 93 ? -12.662 5.685 10.069 1.00 87.75 93 LYS A N 1
ATOM 751 C CA . LYS A 1 93 ? -13.614 5.033 10.987 1.00 87.75 93 LYS A CA 1
ATOM 752 C C . LYS A 1 93 ? -14.943 4.708 10.311 1.00 87.75 93 LYS A C 1
ATOM 754 O O . LYS A 1 93 ? -15.418 3.582 10.429 1.00 87.75 93 LYS A O 1
ATOM 759 N N . LYS A 1 94 ? -15.482 5.660 9.544 1.00 88.38 94 LYS A N 1
ATOM 760 C CA . LYS A 1 94 ? -16.729 5.481 8.792 1.00 88.38 94 LYS A CA 1
ATOM 761 C C . LYS A 1 94 ? -16.652 4.290 7.831 1.00 88.38 94 LYS A C 1
ATOM 763 O O . LYS A 1 94 ? -17.605 3.528 7.737 1.00 88.38 94 LYS A O 1
ATOM 768 N N . ILE A 1 95 ? -15.521 4.110 7.146 1.00 87.19 95 ILE A N 1
ATOM 769 C CA . ILE A 1 95 ? -15.311 2.988 6.213 1.00 87.19 95 ILE A CA 1
ATOM 770 C C . ILE A 1 95 ? -15.104 1.668 6.957 1.00 87.19 95 ILE A C 1
ATOM 772 O O . ILE A 1 95 ? -15.573 0.628 6.510 1.00 87.19 95 ILE A O 1
ATOM 776 N N . MET A 1 96 ? -14.438 1.705 8.109 1.00 84.81 96 MET A N 1
ATOM 777 C CA . MET A 1 96 ? -14.247 0.529 8.959 1.00 84.81 96 MET A CA 1
ATOM 778 C C . MET A 1 96 ? -15.521 0.099 9.709 1.00 84.81 96 MET A C 1
ATOM 780 O O . MET A 1 96 ? -15.465 -0.875 10.455 1.00 84.81 96 MET A O 1
ATOM 784 N N . GLY A 1 97 ? -16.648 0.802 9.538 1.00 79.31 97 GLY A N 1
ATOM 785 C CA . GLY A 1 97 ? -17.905 0.508 10.232 1.00 79.31 97 GLY A CA 1
ATOM 786 C C . GLY A 1 97 ? -17.884 0.836 11.728 1.00 79.31 97 GLY A C 1
ATOM 787 O O . GLY A 1 97 ? -18.724 0.339 12.470 1.00 79.31 97 GLY A O 1
ATOM 788 N N . GLY A 1 98 ? -16.916 1.637 12.186 1.00 58.84 98 GLY A N 1
ATOM 789 C CA . GLY A 1 98 ? -16.815 2.054 13.582 1.00 58.84 98 GLY A CA 1
ATOM 790 C C . GLY A 1 98 ? -17.606 3.333 13.838 1.00 58.84 98 GLY A C 1
ATOM 791 O O . GLY A 1 98 ? -17.260 4.374 13.271 1.00 58.84 98 GLY A O 1
ATOM 792 N N . SER A 1 99 ? -18.629 3.237 14.691 1.00 41.50 99 SER A N 1
ATOM 793 C CA . SER A 1 99 ? -19.316 4.375 15.323 1.00 41.50 99 SER A CA 1
ATOM 794 C C . SER A 1 99 ? -1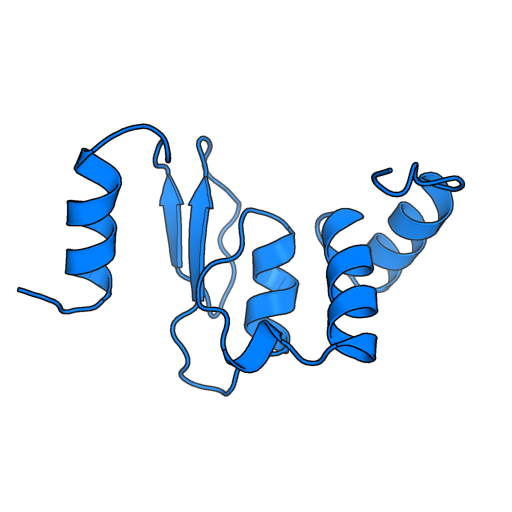8.375 5.194 16.211 1.00 41.50 99 SER A C 1
ATOM 796 O O . SER A 1 99 ? -1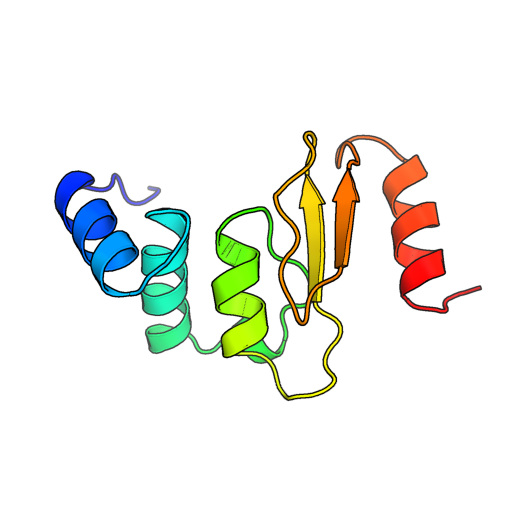7.452 4.607 16.827 1.00 41.50 99 SER A O 1
#

InterPro domains:
  IPR002877 Ribosomal RNA methyltransferase, FtsJ domain [PF01728] (20-96)
  IPR029063 S-adenosyl-L-methionine-dependent methyltransferase superfamily [G3DSA:3.40.50.150] (19-99)
  IPR050082 Ribosomal RNA large subunit methyltransferase RlmE [PTHR10920] (9-96)

Radius of gyration: 14.53 Å; chains: 1; bounding box: 41×29×31 Å

Secondary structure (DSSP, 8-state):
-----S-HHHHHHHHHHTT-S-HHHHHHHHHHHHH--GGG--B--TTHHHHHHHHSPTT---EEEESSPPPP-TT-EEEE--TTSTTHHHHHHHHTT--

pLDDT: mean 83.28, std 11.95, range [35.69, 92.81]

Sequence (99 aa):
MIFLDKHPKKYYHLAKEHDYRSRASWKLVQLDSKFKFLHSSRAAPGGWMQVAVEKVPVGSLVLDLDLVRIAPLRGAISIEQDITKPERRVKVKKIMGGS